Protein AF-A0A1V4YXV3-F1 (afdb_monomer_lite)

Sequence (91 aa):
MASLIGEKYGKRKYNITGDTKSLEGSLSMFLVLIVTLGIVLGYYHAIPSNYWVIVAVAMVATVFEGITPKGLDNLSACFSAVIIYLLLVGL

Radius of gyration: 13.55 Å; chains: 1; bounding box: 32×22×34 Å

pLDDT: mean 94.67, std 4.55, range [64.75, 98.38]

Foldseek 3Di:
DFCVCCVVPADAWDDQPNDITGPRSLVVQLVVQLVVVCVVCVVVVNCAPDSVLSNVLSNQLSVQLVNDDPPCSNVSSVVRSVVSSCVVSPD

Structure (mmCIF, N/CA/C/O backbone):
data_AF-A0A1V4YXV3-F1
#
_entry.id   AF-A0A1V4YXV3-F1
#
loop_
_atom_site.group_PDB
_atom_site.id
_atom_site.type_symbol
_atom_site.label_atom_id
_atom_site.label_alt_id
_atom_site.label_comp_id
_atom_site.label_asym_id
_atom_site.label_entity_id
_atom_site.label_seq_id
_atom_site.pdbx_PDB_ins_code
_atom_site.Cartn_x
_atom_site.Cartn_y
_atom_site.Cartn_z
_atom_site.occupancy
_atom_site.B_iso_or_equiv
_atom_site.auth_seq_id
_atom_site.auth_comp_id
_atom_site.auth_asym_id
_atom_site.auth_atom_id
_atom_site.pdbx_PDB_model_num
ATOM 1 N N . MET A 1 1 ? 3.444 2.865 8.339 1.00 82.62 1 MET A N 1
ATOM 2 C CA . MET A 1 1 ? 2.678 4.136 8.328 1.00 82.62 1 MET A CA 1
ATOM 3 C C . MET A 1 1 ? 1.220 3.944 8.718 1.00 82.62 1 MET A C 1
ATOM 5 O O . MET A 1 1 ? 0.724 4.769 9.475 1.00 82.62 1 MET A O 1
ATOM 9 N N . ALA A 1 2 ? 0.570 2.856 8.282 1.00 89.25 2 ALA A N 1
ATOM 10 C CA . ALA A 1 2 ? -0.843 2.593 8.560 1.00 89.25 2 ALA A CA 1
ATOM 11 C C . ALA A 1 2 ? -1.235 2.718 10.042 1.00 89.25 2 ALA A C 1
ATOM 13 O O . ALA A 1 2 ? -2.098 3.530 10.351 1.00 89.25 2 ALA A O 1
ATOM 14 N N . SER A 1 3 ? -0.570 2.008 10.964 1.00 89.94 3 SER A N 1
ATOM 15 C CA . SER A 1 3 ? -0.881 2.109 12.405 1.00 89.94 3 SER A CA 1
ATOM 16 C C . SER A 1 3 ? -0.590 3.504 12.980 1.00 89.94 3 SER A C 1
ATOM 18 O O . SER A 1 3 ? -1.443 4.053 13.664 1.00 89.94 3 SER A O 1
ATOM 20 N N . LEU A 1 4 ? 0.526 4.153 12.616 1.00 91.94 4 LEU A N 1
ATOM 21 C CA . LEU A 1 4 ? 0.862 5.501 13.111 1.00 91.94 4 LEU A CA 1
ATOM 22 C C . LEU A 1 4 ? -0.208 6.546 12.763 1.00 91.94 4 LEU A C 1
ATOM 24 O O . LEU A 1 4 ? -0.628 7.332 13.612 1.00 91.94 4 LEU A O 1
ATOM 28 N N . ILE A 1 5 ? -0.647 6.568 11.502 1.00 95.12 5 ILE A N 1
ATOM 29 C CA . ILE A 1 5 ? -1.694 7.492 11.058 1.00 95.12 5 ILE A CA 1
ATOM 30 C C . ILE A 1 5 ? -3.063 7.016 11.536 1.00 95.12 5 ILE A C 1
ATOM 32 O O . ILE A 1 5 ? -3.890 7.832 11.935 1.00 95.12 5 ILE A O 1
ATOM 36 N N . GLY A 1 6 ? -3.307 5.711 11.533 1.00 93.56 6 GLY A N 1
ATOM 37 C CA . GLY A 1 6 ? -4.593 5.142 11.894 1.00 93.56 6 GLY A CA 1
ATOM 38 C C . GLY A 1 6 ? -4.932 5.269 13.375 1.00 93.56 6 GLY A C 1
ATOM 39 O O . GLY A 1 6 ? -6.080 5.557 13.702 1.00 93.56 6 GLY A O 1
ATOM 40 N N . GLU A 1 7 ? -3.950 5.152 14.264 1.00 92.19 7 GLU A N 1
ATOM 41 C CA . GLU A 1 7 ? -4.128 5.374 15.701 1.00 92.19 7 GLU A CA 1
ATOM 42 C C . GLU A 1 7 ? -4.323 6.859 16.018 1.00 92.19 7 GLU A C 1
ATOM 44 O O . GLU A 1 7 ? -5.170 7.207 16.839 1.00 92.19 7 GLU A O 1
ATOM 49 N N . LYS A 1 8 ? -3.583 7.744 15.337 1.00 94.00 8 LYS A N 1
ATOM 50 C CA . LYS A 1 8 ? -3.600 9.185 15.622 1.00 94.00 8 LYS A CA 1
ATOM 51 C C . LYS A 1 8 ? -4.752 9.942 14.954 1.00 94.00 8 LYS A C 1
ATOM 53 O O . LYS A 1 8 ? -5.279 10.888 15.533 1.00 94.00 8 LYS A O 1
ATOM 58 N N . TYR A 1 9 ? -5.124 9.560 13.735 1.00 94.06 9 TYR A N 1
ATOM 59 C CA . TYR A 1 9 ? -6.067 10.296 12.884 1.00 94.06 9 TYR A CA 1
ATOM 60 C C . TYR A 1 9 ? -7.204 9.430 12.324 1.00 94.06 9 TYR A C 1
ATOM 62 O O . TYR A 1 9 ? -8.086 9.961 11.647 1.00 94.06 9 TYR A O 1
ATOM 70 N N . GLY A 1 10 ? -7.204 8.118 12.579 1.00 93.81 10 GLY A N 1
ATOM 71 C CA . GLY A 1 10 ? -8.199 7.199 12.034 1.00 93.81 10 GLY A CA 1
ATOM 72 C C . GLY A 1 10 ? -9.594 7.440 12.600 1.00 93.81 10 GLY A C 1
ATOM 73 O O . GLY A 1 10 ? -9.830 7.261 13.796 1.00 93.81 10 GLY A O 1
ATOM 74 N N . LYS A 1 11 ? -10.536 7.793 11.722 1.00 95.69 11 LYS A N 1
ATOM 75 C CA . LYS A 1 11 ? -11.954 7.982 12.063 1.00 95.69 11 LYS A CA 1
ATOM 76 C C . LYS A 1 11 ? -12.786 6.818 11.550 1.00 95.69 11 LYS A C 1
ATOM 78 O O . LYS A 1 11 ? -13.651 6.315 12.264 1.00 95.69 11 LYS A O 1
ATOM 83 N N . ARG A 1 12 ? -12.514 6.365 10.325 1.00 96.00 12 ARG A N 1
ATOM 84 C CA . ARG A 1 12 ? -13.231 5.261 9.682 1.00 96.00 12 ARG A CA 1
ATOM 85 C C . ARG A 1 12 ? -12.523 3.949 9.976 1.00 96.00 12 ARG A C 1
ATOM 87 O O . ARG A 1 12 ? -11.671 3.502 9.210 1.00 96.00 12 ARG A O 1
ATOM 94 N N . LYS A 1 13 ? -12.862 3.361 11.120 1.00 95.50 13 LYS A N 1
ATOM 95 C CA . LYS A 1 13 ? -1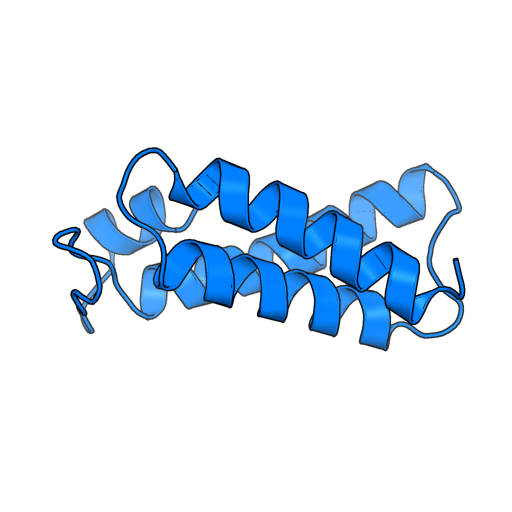2.280 2.099 11.576 1.00 95.50 13 LYS A CA 1
ATOM 96 C C . LYS A 1 13 ? -12.972 0.896 10.940 1.00 95.50 13 LYS A C 1
ATOM 98 O O . LYS A 1 13 ? -14.173 0.930 10.687 1.00 95.50 13 LYS A O 1
ATOM 103 N N . TYR A 1 14 ? -12.209 -0.161 10.716 1.00 94.94 14 TYR A N 1
ATOM 104 C CA . TYR A 1 14 ? -12.697 -1.455 10.259 1.00 94.94 14 TYR A CA 1
ATOM 105 C C . TYR A 1 14 ? -11.921 -2.573 10.959 1.00 94.94 14 TYR A C 1
ATOM 107 O O . TYR A 1 14 ? -10.809 -2.364 11.444 1.00 94.94 14 TYR A O 1
ATOM 115 N N . ASN A 1 15 ? -12.523 -3.755 11.043 1.00 93.38 15 ASN A N 1
ATOM 116 C CA . ASN A 1 15 ? -11.920 -4.921 11.676 1.00 93.38 15 ASN A CA 1
ATOM 117 C C . ASN A 1 15 ? -12.317 -6.167 10.877 1.00 93.38 15 ASN A C 1
ATOM 119 O O . ASN A 1 15 ? -13.482 -6.557 10.885 1.00 93.38 15 ASN A O 1
ATOM 123 N N . ILE A 1 16 ? -11.360 -6.728 10.137 1.00 91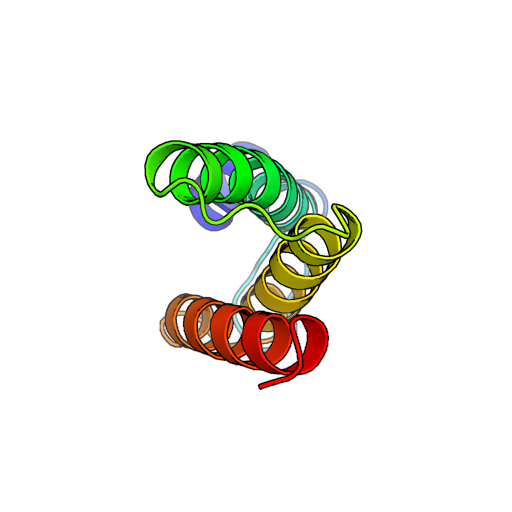.25 16 ILE A N 1
ATOM 124 C CA . ILE A 1 16 ? -11.572 -7.898 9.267 1.00 91.25 16 ILE A CA 1
ATOM 125 C C . ILE A 1 16 ? -11.006 -9.167 9.921 1.00 91.25 16 ILE A C 1
ATOM 127 O O . ILE A 1 16 ? -11.581 -10.242 9.786 1.00 91.25 16 ILE A O 1
ATOM 131 N N . THR A 1 17 ? -9.901 -9.047 10.662 1.00 88.25 17 THR A N 1
ATOM 132 C CA . THR A 1 17 ? -9.123 -10.182 11.195 1.00 88.25 17 THR A CA 1
ATOM 133 C C . THR A 1 17 ? -8.880 -10.100 12.703 1.00 88.25 17 THR A C 1
ATOM 135 O O . THR A 1 17 ? -7.875 -10.600 13.205 1.00 88.25 17 THR A O 1
ATOM 138 N N . GLY A 1 18 ? -9.752 -9.412 13.439 1.00 84.44 18 GLY A N 1
ATOM 139 C CA . GLY A 1 18 ? -9.626 -9.188 14.882 1.00 84.44 18 GLY A CA 1
ATOM 140 C C . GLY A 1 18 ? -8.797 -7.956 15.258 1.00 84.44 18 GLY A C 1
ATOM 141 O O . GLY A 1 18 ? -8.940 -7.461 16.374 1.00 84.44 18 GLY A O 1
ATOM 142 N N . ASP A 1 19 ? -8.008 -7.402 14.333 1.00 89.00 19 ASP A N 1
ATOM 143 C CA . ASP A 1 19 ? -7.262 -6.155 14.531 1.00 89.00 19 ASP A CA 1
ATOM 144 C C . ASP A 1 19 ? -8.034 -4.941 13.997 1.00 89.00 19 ASP A C 1
ATOM 146 O O . ASP A 1 19 ? -8.626 -4.985 12.915 1.00 89.00 19 ASP A O 1
ATOM 150 N N . THR A 1 20 ? -8.042 -3.849 14.765 1.00 92.12 20 THR A N 1
ATOM 151 C CA . THR A 1 20 ? -8.781 -2.636 14.391 1.00 92.12 20 THR A CA 1
ATOM 152 C C . THR A 1 20 ? -7.888 -1.711 13.582 1.00 92.12 20 THR A C 1
ATOM 154 O O . THR A 1 20 ? -6.997 -1.059 14.125 1.00 92.12 20 THR A O 1
ATOM 157 N N . LYS A 1 21 ? -8.183 -1.601 12.289 1.00 94.19 21 LYS A N 1
ATOM 158 C CA . LYS A 1 21 ? -7.488 -0.732 11.336 1.00 94.19 21 LYS A CA 1
ATOM 159 C C . LYS A 1 21 ? -8.357 0.464 10.967 1.00 94.19 21 LYS A C 1
ATOM 161 O O . LYS A 1 21 ? -9.517 0.549 11.369 1.00 94.19 21 LYS A O 1
ATOM 166 N N . SER A 1 22 ? -7.805 1.420 10.226 1.00 97.12 22 SER A N 1
ATOM 167 C CA . SER A 1 22 ? -8.568 2.565 9.724 1.00 97.12 22 SER A CA 1
ATOM 168 C C . SER A 1 22 ? -8.302 2.827 8.252 1.00 97.12 22 SER A C 1
ATOM 170 O O . SER A 1 22 ? -7.196 2.603 7.753 1.00 97.12 22 SER A O 1
ATOM 172 N N . LEU A 1 23 ? -9.322 3.323 7.550 1.00 96.50 23 LEU A N 1
ATOM 173 C CA . LEU A 1 23 ? -9.199 3.678 6.138 1.00 96.50 23 LEU A CA 1
ATOM 174 C C . LEU A 1 23 ? -8.181 4.804 5.934 1.00 96.50 23 LEU A C 1
ATOM 176 O O . LEU A 1 23 ? -7.465 4.804 4.939 1.00 96.50 23 LEU A O 1
ATOM 180 N N . GLU A 1 24 ? -8.077 5.740 6.879 1.00 97.81 24 GLU A N 1
ATOM 181 C CA . GLU A 1 24 ? -7.077 6.808 6.833 1.00 97.81 24 GLU A CA 1
ATOM 182 C C . GLU A 1 24 ? -5.651 6.256 6.972 1.00 97.81 24 GLU A C 1
ATOM 184 O O . GLU A 1 24 ? -4.743 6.703 6.270 1.00 97.81 24 GLU A O 1
ATOM 189 N N . GLY A 1 25 ? -5.462 5.248 7.830 1.00 96.94 25 GLY A N 1
ATOM 190 C CA . GLY A 1 25 ? -4.205 4.516 7.953 1.00 96.94 25 GLY A CA 1
ATOM 191 C C . GLY A 1 25 ? -3.828 3.828 6.640 1.00 96.94 25 GLY A C 1
ATOM 192 O O . GLY A 1 25 ? -2.737 4.070 6.119 1.00 96.94 25 GLY A O 1
ATOM 193 N N . SER A 1 26 ? -4.743 3.056 6.053 1.00 97.12 26 SER A N 1
ATOM 194 C CA . SER A 1 26 ? -4.503 2.371 4.775 1.00 97.12 26 SER A CA 1
ATOM 195 C C . SER A 1 26 ? -4.235 3.353 3.627 1.00 97.12 26 SER A C 1
ATOM 197 O O . SER A 1 26 ? -3.276 3.173 2.880 1.00 97.12 26 SER A O 1
ATOM 199 N N . LEU A 1 27 ? -4.990 4.454 3.526 1.00 97.75 27 LEU A N 1
ATOM 200 C CA . LEU A 1 27 ? -4.736 5.495 2.523 1.00 97.75 27 LEU A CA 1
ATOM 201 C C . LEU A 1 27 ? -3.344 6.120 2.693 1.00 97.75 27 LEU A C 1
ATOM 203 O O . LEU A 1 27 ? -2.644 6.350 1.708 1.00 97.75 27 LEU A O 1
ATOM 207 N N . SER A 1 28 ? -2.916 6.364 3.934 1.00 97.50 28 SER A N 1
ATOM 208 C CA . SER A 1 28 ? -1.576 6.891 4.198 1.00 97.50 28 SER A CA 1
ATOM 209 C C . SER A 1 28 ? -0.475 5.924 3.760 1.00 97.50 28 SER A C 1
ATOM 211 O O . SER A 1 28 ? 0.510 6.352 3.162 1.00 97.50 28 SER A O 1
ATOM 213 N N . MET A 1 29 ? -0.648 4.621 4.007 1.00 96.62 29 MET A N 1
ATOM 214 C CA . MET A 1 29 ? 0.294 3.599 3.564 1.00 96.62 29 MET A CA 1
ATOM 215 C C . MET A 1 29 ? 0.369 3.540 2.043 1.00 96.62 29 MET A C 1
ATOM 217 O O . MET A 1 29 ? 1.472 3.571 1.507 1.00 96.62 29 MET A O 1
ATOM 221 N N . PHE A 1 30 ? -0.777 3.536 1.363 1.00 98.31 30 PHE A N 1
ATOM 222 C CA . PHE A 1 30 ? -0.844 3.538 -0.095 1.00 98.31 30 PHE A CA 1
ATOM 223 C C . PHE A 1 30 ? -0.057 4.705 -0.708 1.00 98.31 30 PHE A C 1
ATOM 225 O O . PHE A 1 30 ? 0.810 4.494 -1.555 1.00 98.31 30 PHE A O 1
ATOM 232 N N . LEU A 1 31 ? -0.296 5.931 -0.232 1.00 98.19 31 LEU A N 1
ATOM 233 C CA . LEU A 1 31 ? 0.389 7.124 -0.739 1.00 98.19 31 LEU A CA 1
ATOM 234 C C . LEU A 1 31 ? 1.893 7.102 -0.443 1.00 98.19 31 LEU A C 1
ATOM 236 O O . LEU A 1 31 ? 2.702 7.418 -1.316 1.00 98.19 31 LEU A O 1
ATOM 240 N N . VAL A 1 32 ? 2.283 6.700 0.769 1.00 97.75 32 VAL A N 1
ATOM 241 C CA . VAL A 1 32 ? 3.701 6.590 1.136 1.00 97.75 32 VAL A CA 1
ATOM 242 C C . VAL A 1 32 ? 4.398 5.517 0.303 1.00 97.75 32 VAL A C 1
ATOM 244 O O . VAL A 1 32 ? 5.533 5.733 -0.1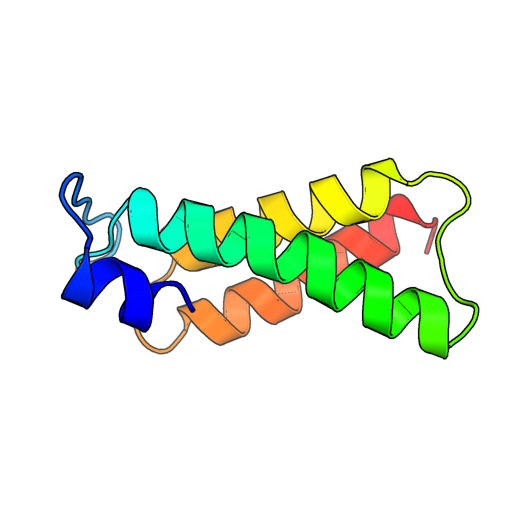19 1.00 97.75 32 VAL A O 1
ATOM 247 N N . LEU A 1 33 ? 3.740 4.392 0.015 1.00 97.75 33 LEU A N 1
ATOM 248 C CA . LEU A 1 33 ? 4.291 3.348 -0.847 1.00 97.75 33 LEU A CA 1
ATOM 249 C C . LEU A 1 33 ? 4.527 3.850 -2.270 1.00 97.75 33 LEU A C 1
ATOM 251 O O . LEU A 1 33 ? 5.606 3.610 -2.796 1.00 97.75 33 LEU A O 1
ATOM 255 N N . ILE A 1 34 ? 3.597 4.601 -2.869 1.00 97.88 34 ILE A N 1
ATOM 256 C CA . ILE A 1 34 ? 3.808 5.190 -4.205 1.00 97.88 34 ILE A CA 1
ATOM 257 C C . ILE A 1 34 ? 5.078 6.050 -4.224 1.00 97.88 34 ILE A C 1
ATOM 259 O O . ILE A 1 34 ? 5.928 5.889 -5.100 1.00 97.88 34 ILE A O 1
ATOM 263 N N . VAL A 1 35 ? 5.224 6.944 -3.242 1.00 98.00 35 VAL A N 1
ATOM 264 C CA . VAL A 1 35 ? 6.369 7.863 -3.170 1.00 98.00 35 VAL A CA 1
ATOM 265 C C . VAL A 1 35 ? 7.670 7.103 -2.918 1.00 98.00 35 VAL A C 1
ATOM 267 O O . VAL A 1 35 ? 8.652 7.304 -3.626 1.00 98.00 35 VAL A O 1
ATOM 270 N N . THR A 1 36 ? 7.686 6.211 -1.928 1.00 97.00 36 THR A N 1
ATOM 271 C CA . THR A 1 36 ? 8.896 5.467 -1.550 1.00 97.00 36 THR A CA 1
ATOM 272 C C . THR A 1 36 ? 9.335 4.485 -2.631 1.00 97.00 36 THR A C 1
ATOM 274 O O . THR A 1 36 ? 10.525 4.439 -2.930 1.00 97.00 36 THR A O 1
ATOM 277 N N . LEU A 1 37 ? 8.410 3.772 -3.283 1.00 96.69 37 LEU A N 1
ATOM 278 C CA . LEU A 1 37 ? 8.725 2.926 -4.438 1.00 96.69 37 LEU A CA 1
ATOM 279 C C . LEU A 1 37 ? 9.278 3.754 -5.598 1.00 96.69 37 LEU A C 1
ATOM 281 O O . LEU A 1 37 ? 10.282 3.362 -6.184 1.00 96.69 37 LEU A O 1
ATOM 285 N N . GLY A 1 38 ? 8.681 4.912 -5.898 1.00 96.44 38 GLY A N 1
ATOM 286 C CA . GLY A 1 38 ? 9.197 5.818 -6.925 1.00 96.44 38 GLY A CA 1
ATOM 287 C C . GLY A 1 38 ? 10.632 6.272 -6.642 1.00 96.44 38 GLY A C 1
ATOM 288 O O . GLY A 1 38 ? 11.480 6.214 -7.530 1.00 96.44 38 GLY A O 1
ATOM 289 N N . ILE A 1 39 ? 10.926 6.651 -5.394 1.00 97.88 39 ILE A N 1
ATOM 290 C CA . ILE A 1 39 ? 12.276 7.046 -4.964 1.00 97.88 39 ILE A CA 1
ATOM 291 C C . ILE A 1 39 ? 13.255 5.873 -5.079 1.00 97.88 39 ILE A C 1
ATOM 293 O O . ILE A 1 39 ? 14.323 6.028 -5.665 1.00 97.88 39 ILE A O 1
ATOM 297 N N . VAL A 1 40 ? 12.904 4.704 -4.536 1.00 96.81 40 VAL A N 1
ATOM 298 C CA . VAL A 1 40 ? 13.789 3.529 -4.513 1.00 96.81 40 VAL A CA 1
ATOM 299 C C . VAL A 1 40 ? 14.071 3.032 -5.929 1.00 96.81 40 VAL A C 1
ATOM 301 O O . VAL A 1 40 ? 15.230 2.847 -6.291 1.00 96.81 40 VAL A O 1
ATOM 304 N N . LEU A 1 41 ? 13.041 2.862 -6.759 1.00 95.75 41 LEU A N 1
ATOM 305 C CA . LEU A 1 41 ? 13.214 2.417 -8.143 1.00 95.75 41 LEU A CA 1
ATOM 306 C C . LEU A 1 41 ? 13.964 3.459 -8.979 1.00 95.75 41 LEU A C 1
ATOM 308 O O . LEU A 1 41 ? 14.785 3.085 -9.813 1.00 95.75 41 LEU A O 1
ATOM 312 N N . GLY A 1 42 ? 13.743 4.752 -8.728 1.00 97.00 42 GLY A N 1
ATOM 313 C CA . GLY A 1 42 ? 14.514 5.830 -9.347 1.00 97.00 42 GLY A CA 1
ATOM 314 C C . GLY A 1 42 ? 15.994 5.779 -8.986 1.00 97.00 42 GLY A C 1
ATOM 315 O O . GLY A 1 42 ? 16.839 5.846 -9.874 1.00 97.00 42 GLY A O 1
ATOM 316 N N . TYR A 1 43 ? 16.312 5.582 -7.706 1.00 97.62 43 TYR A N 1
ATOM 317 C CA . TYR A 1 43 ? 17.690 5.461 -7.226 1.00 97.62 43 TYR A CA 1
ATOM 318 C C . TYR A 1 43 ? 18.447 4.310 -7.908 1.00 97.62 43 TYR A C 1
ATOM 320 O O . TYR A 1 43 ? 19.591 4.477 -8.331 1.00 97.62 43 TYR A O 1
ATOM 328 N N . TYR A 1 44 ? 17.790 3.162 -8.085 1.00 96.88 44 TYR A N 1
ATOM 329 C CA . TYR A 1 44 ? 18.372 1.996 -8.756 1.00 96.88 44 TYR A CA 1
ATOM 330 C C . TYR A 1 44 ? 18.239 2.012 -10.286 1.00 96.88 44 TYR A C 1
ATOM 332 O O . TYR A 1 44 ? 18.594 1.024 -10.923 1.00 96.88 44 TYR A O 1
ATOM 340 N N . HIS A 1 45 ? 17.744 3.099 -10.892 1.00 95.19 45 HIS A N 1
ATOM 341 C CA . HIS A 1 45 ? 17.469 3.179 -12.335 1.00 95.19 45 HIS A CA 1
ATOM 342 C C . HIS A 1 45 ? 16.596 2.012 -12.847 1.00 95.19 45 HIS A C 1
ATOM 344 O O . HIS A 1 45 ? 16.744 1.547 -13.974 1.00 95.19 45 HIS A O 1
ATOM 350 N N . ALA A 1 46 ? 15.675 1.544 -12.001 1.00 93.69 46 ALA A N 1
ATOM 351 C CA . ALA A 1 46 ? 14.823 0.374 -12.206 1.00 93.69 46 ALA A CA 1
ATOM 352 C C . ALA A 1 46 ? 13.334 0.748 -12.314 1.00 93.69 46 ALA A C 1
ATOM 354 O O . ALA A 1 46 ? 12.458 -0.070 -12.038 1.00 93.69 46 ALA A O 1
ATOM 355 N N . ILE A 1 47 ? 13.025 1.999 -12.670 1.00 93.56 47 ILE A N 1
ATOM 356 C CA . ILE A 1 47 ? 11.640 2.435 -12.868 1.00 93.56 47 ILE A CA 1
ATOM 357 C C . ILE A 1 47 ? 11.036 1.654 -14.052 1.00 93.56 47 ILE A C 1
ATOM 359 O O . ILE A 1 47 ?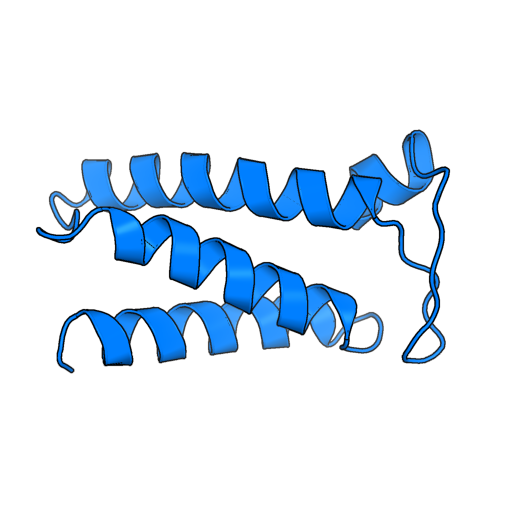 11.595 1.706 -15.149 1.00 93.56 47 ILE A O 1
ATOM 363 N N . PRO A 1 48 ? 9.895 0.960 -13.869 1.00 92.88 48 PRO A N 1
ATOM 364 C CA . PRO A 1 48 ? 9.213 0.268 -14.955 1.00 92.88 48 PRO A CA 1
ATOM 365 C C . PRO A 1 48 ? 8.797 1.235 -16.064 1.00 92.88 48 PRO A C 1
ATOM 367 O O . PRO A 1 48 ? 8.367 2.355 -15.788 1.00 92.88 48 PRO A O 1
ATOM 370 N N . SER A 1 49 ? 8.830 0.776 -17.317 1.00 92.50 49 SER A N 1
ATOM 371 C CA . SER A 1 49 ? 8.334 1.556 -18.463 1.00 92.50 49 SER A CA 1
ATOM 372 C C . SER A 1 49 ? 6.861 1.950 -18.306 1.00 92.50 49 SER A C 1
ATOM 374 O O . SER A 1 49 ? 6.442 3.013 -18.759 1.00 92.50 49 SER A O 1
ATOM 376 N N . ASN A 1 50 ? 6.080 1.107 -17.626 1.00 94.56 50 ASN A N 1
ATOM 377 C CA . ASN A 1 50 ? 4.707 1.390 -17.251 1.00 94.56 50 ASN A CA 1
ATOM 378 C C . ASN A 1 50 ? 4.615 1.863 -15.790 1.00 94.56 50 ASN A C 1
ATOM 380 O O . ASN A 1 50 ? 4.636 1.060 -14.858 1.00 94.56 50 ASN A O 1
ATOM 384 N N . TYR A 1 51 ? 4.424 3.168 -15.584 1.00 93.00 51 TYR A N 1
ATOM 385 C CA . TYR A 1 51 ? 4.290 3.764 -14.249 1.00 93.00 51 TYR A CA 1
ATOM 386 C C . TYR A 1 51 ? 3.100 3.226 -13.433 1.00 93.00 51 TYR A C 1
ATOM 388 O O . TYR A 1 51 ? 3.130 3.286 -12.201 1.00 93.00 51 TYR A O 1
ATOM 396 N N . TRP A 1 52 ? 2.080 2.646 -14.081 1.00 95.94 52 TRP A N 1
ATOM 397 C CA . TRP A 1 52 ? 0.950 2.017 -13.386 1.00 95.94 52 TRP A CA 1
ATOM 398 C C . TRP A 1 52 ? 1.366 0.840 -12.501 1.00 95.94 52 TRP A C 1
ATOM 400 O O . TRP A 1 52 ? 0.666 0.540 -11.535 1.00 95.94 52 TRP A O 1
ATOM 410 N N . VAL A 1 53 ? 2.521 0.221 -12.769 1.00 96.69 53 VAL A N 1
ATOM 411 C CA . VAL A 1 53 ? 3.070 -0.862 -11.941 1.00 96.69 53 VAL A CA 1
ATOM 412 C C . VAL A 1 53 ? 3.255 -0.403 -10.495 1.00 96.69 53 VAL A C 1
ATOM 414 O O . VAL A 1 53 ? 2.847 -1.105 -9.578 1.00 96.69 53 VAL A O 1
ATOM 417 N N . ILE A 1 54 ? 3.785 0.803 -10.272 1.00 97.50 54 ILE A N 1
ATOM 418 C CA . ILE A 1 54 ? 4.025 1.334 -8.919 1.00 97.50 54 ILE A CA 1
ATOM 419 C C . ILE A 1 54 ? 2.705 1.488 -8.154 1.00 97.50 54 ILE A C 1
ATOM 421 O O . ILE A 1 54 ? 2.607 1.116 -6.984 1.00 97.50 54 ILE A O 1
ATOM 425 N N . VAL A 1 55 ? 1.676 2.005 -8.829 1.00 97.94 55 VAL A N 1
ATOM 426 C CA . VAL A 1 55 ? 0.342 2.199 -8.246 1.00 97.94 55 VAL A CA 1
ATOM 427 C C . VAL A 1 55 ? -0.302 0.853 -7.911 1.00 97.94 55 VAL A C 1
ATOM 429 O O . VAL A 1 55 ? -0.839 0.691 -6.816 1.00 97.94 55 VAL A O 1
ATOM 432 N N . ALA A 1 56 ? -0.213 -0.124 -8.815 1.00 97.88 56 ALA A N 1
ATOM 433 C CA . ALA A 1 56 ? -0.748 -1.464 -8.601 1.00 97.88 56 ALA A CA 1
ATOM 434 C C . ALA A 1 56 ? -0.052 -2.178 -7.431 1.00 97.88 56 ALA A C 1
ATOM 436 O O . ALA A 1 56 ? -0.727 -2.731 -6.563 1.00 97.88 56 ALA A O 1
ATOM 437 N N . VAL A 1 57 ? 1.280 -2.096 -7.358 1.00 98.12 57 VAL A N 1
ATOM 438 C CA . VAL A 1 57 ? 2.078 -2.655 -6.256 1.00 98.12 57 VAL A CA 1
ATOM 439 C C . VAL A 1 57 ? 1.669 -2.041 -4.923 1.00 98.12 57 VAL A C 1
ATOM 441 O O . VAL A 1 57 ? 1.356 -2.769 -3.981 1.00 98.12 57 VAL A O 1
ATOM 444 N N . ALA A 1 58 ? 1.610 -0.710 -4.849 1.00 98.31 58 ALA A N 1
ATOM 445 C CA . ALA A 1 58 ? 1.198 -0.014 -3.637 1.00 98.31 58 ALA A CA 1
ATOM 446 C C . ALA A 1 58 ? -0.234 -0.392 -3.222 1.00 98.31 58 ALA A C 1
ATOM 448 O O . ALA A 1 58 ? -0.496 -0.596 -2.034 1.00 98.31 58 ALA A O 1
ATOM 449 N N . MET A 1 59 ? -1.158 -0.509 -4.182 1.00 98.38 59 MET A N 1
ATOM 450 C CA . MET A 1 59 ? -2.554 -0.858 -3.914 1.00 98.38 59 MET A CA 1
ATOM 451 C C . MET A 1 59 ? -2.673 -2.276 -3.354 1.00 98.38 59 MET A C 1
ATOM 453 O O . MET A 1 59 ? -3.269 -2.458 -2.294 1.00 98.38 59 MET A O 1
ATOM 457 N N . VAL A 1 60 ? -2.072 -3.264 -4.019 1.00 98.31 60 VAL A N 1
ATOM 458 C CA . VAL A 1 60 ? -2.127 -4.669 -3.592 1.00 98.31 60 VAL A CA 1
ATOM 459 C C . VAL A 1 60 ? -1.477 -4.848 -2.220 1.00 98.31 60 VAL A C 1
ATOM 461 O O . VAL A 1 60 ? -2.091 -5.444 -1.339 1.00 98.31 60 VAL A O 1
ATOM 464 N N . ALA A 1 61 ? -0.301 -4.258 -1.996 1.00 98.19 61 ALA A N 1
ATOM 465 C CA . ALA A 1 61 ? 0.370 -4.302 -0.698 1.00 98.19 61 ALA A CA 1
ATOM 466 C C . ALA A 1 61 ? -0.495 -3.714 0.429 1.00 98.19 61 ALA A C 1
ATOM 468 O O . ALA A 1 61 ? -0.579 -4.288 1.513 1.00 98.19 61 ALA A O 1
ATOM 469 N N . THR A 1 62 ? -1.177 -2.594 0.164 1.00 97.88 62 THR A N 1
ATOM 470 C CA . THR A 1 62 ? -2.085 -1.953 1.130 1.00 97.88 62 THR A CA 1
ATOM 471 C C . THR A 1 62 ? -3.321 -2.809 1.411 1.00 97.88 62 THR A C 1
ATOM 473 O O . THR A 1 62 ? -3.773 -2.887 2.552 1.00 97.88 62 THR A O 1
ATOM 476 N N . VAL A 1 63 ? -3.875 -3.476 0.394 1.00 97.38 63 VAL A N 1
ATOM 477 C CA . VAL A 1 63 ? -5.012 -4.391 0.580 1.00 97.38 63 VAL A CA 1
ATOM 478 C C . VAL A 1 63 ? -4.604 -5.573 1.455 1.00 97.38 63 VAL A C 1
ATOM 480 O O . VAL A 1 63 ? -5.295 -5.857 2.428 1.00 97.38 63 VAL A O 1
ATOM 483 N N . PHE A 1 64 ? -3.473 -6.220 1.154 1.00 97.31 64 PHE A N 1
ATOM 484 C CA . PHE A 1 64 ? -2.961 -7.343 1.945 1.00 97.31 64 PHE A CA 1
ATOM 485 C C . PHE A 1 64 ? -2.636 -6.937 3.381 1.00 97.31 64 PHE A C 1
ATOM 487 O O . PHE A 1 64 ? -3.002 -7.660 4.304 1.00 97.31 64 PHE A O 1
ATOM 494 N N . GLU A 1 65 ? -2.044 -5.758 3.583 1.00 96.44 65 GLU A N 1
ATOM 495 C CA . GLU A 1 65 ? -1.886 -5.178 4.916 1.00 96.44 65 GLU A CA 1
ATOM 496 C C . GLU A 1 65 ? -3.239 -5.087 5.633 1.00 96.44 65 GLU A C 1
ATOM 498 O O . GLU A 1 65 ? -3.375 -5.598 6.742 1.00 96.44 65 GLU A O 1
ATOM 503 N N . GLY A 1 66 ? -4.257 -4.501 4.998 1.00 94.56 66 GLY A N 1
ATOM 504 C CA . GLY A 1 66 ? -5.574 -4.277 5.599 1.00 94.56 66 GLY A CA 1
ATOM 505 C C . GLY A 1 66 ? -6.363 -5.545 5.952 1.00 94.56 66 GLY A C 1
ATOM 506 O O . GLY A 1 66 ? -7.127 -5.534 6.917 1.00 94.56 66 GLY A O 1
ATOM 507 N N . ILE A 1 67 ? -6.184 -6.640 5.206 1.00 95.19 67 ILE A N 1
ATOM 508 C CA . ILE A 1 67 ? -6.939 -7.895 5.395 1.00 95.19 67 ILE A CA 1
ATOM 509 C C . ILE A 1 67 ? -6.185 -8.966 6.190 1.00 95.19 67 ILE A C 1
ATOM 511 O O . ILE A 1 67 ? -6.668 -10.090 6.290 1.00 95.19 67 ILE A O 1
ATOM 515 N N . THR A 1 68 ? -5.009 -8.649 6.728 1.00 94.50 68 THR A N 1
ATOM 516 C CA . THR A 1 68 ? -4.161 -9.609 7.445 1.00 94.50 68 THR A CA 1
ATOM 517 C C . THR A 1 68 ? -4.088 -9.246 8.934 1.00 94.50 68 THR A C 1
ATOM 519 O O . THR A 1 68 ? -4.038 -8.060 9.275 1.00 94.50 68 THR A O 1
ATOM 522 N N . PRO A 1 69 ? -4.075 -10.234 9.853 1.00 92.50 69 PRO A N 1
ATOM 523 C CA . PRO A 1 69 ? -3.978 -9.974 11.285 1.00 92.50 69 PRO A CA 1
ATOM 524 C C . PRO A 1 69 ? -2.679 -9.267 11.677 1.00 92.50 69 PRO A C 1
ATOM 526 O O . PRO A 1 69 ? -1.626 -9.431 11.050 1.00 92.50 69 PRO A O 1
ATOM 529 N N . LYS A 1 70 ? -2.766 -8.519 12.780 1.00 88.62 70 LYS A N 1
ATOM 530 C CA . LYS A 1 70 ? -1.648 -7.792 13.381 1.00 88.62 70 LYS A CA 1
ATOM 531 C C . LYS A 1 70 ? -0.426 -8.693 13.542 1.00 88.62 70 LYS A C 1
ATOM 533 O O . LYS A 1 70 ? -0.518 -9.771 14.128 1.00 88.62 70 LYS A O 1
ATOM 538 N N . GLY A 1 71 ? 0.719 -8.237 13.045 1.00 87.25 71 GLY A N 1
ATOM 539 C CA . GLY A 1 71 ? 1.990 -8.960 13.122 1.00 87.25 71 GLY A CA 1
ATOM 540 C C . GLY A 1 71 ? 2.315 -9.778 11.871 1.00 87.25 71 GLY A C 1
ATOM 541 O O . GLY A 1 71 ? 3.492 -9.927 11.555 1.00 87.25 71 GLY A O 1
ATOM 542 N N . LEU A 1 72 ? 1.309 -10.244 11.120 1.00 93.38 72 LEU A N 1
ATOM 543 C CA . LEU A 1 72 ? 1.498 -10.841 9.788 1.00 93.38 72 LEU A CA 1
ATOM 544 C C . LEU A 1 72 ? 1.285 -9.828 8.657 1.00 93.38 72 LEU A C 1
ATOM 546 O O . LEU A 1 72 ? 1.773 -10.022 7.545 1.00 93.38 72 LEU A O 1
ATOM 550 N N . ASP A 1 73 ? 0.577 -8.743 8.937 1.00 93.12 73 ASP A N 1
ATOM 551 C CA . ASP A 1 73 ? 0.191 -7.703 7.992 1.00 93.12 73 ASP A CA 1
ATOM 552 C C . ASP A 1 73 ? 1.360 -7.086 7.224 1.00 93.12 73 ASP A C 1
ATOM 554 O O . ASP A 1 73 ? 1.337 -7.076 5.992 1.00 93.12 73 ASP A O 1
ATOM 558 N N . ASN A 1 74 ? 2.431 -6.684 7.906 1.00 93.06 74 ASN A N 1
ATOM 559 C CA . ASN A 1 74 ? 3.621 -6.161 7.226 1.00 93.06 74 ASN A CA 1
ATOM 560 C C . ASN A 1 74 ? 4.291 -7.211 6.325 1.00 93.06 74 ASN A C 1
ATOM 562 O O . ASN A 1 74 ? 4.760 -6.884 5.236 1.00 93.06 74 ASN A O 1
ATOM 566 N N . LEU A 1 75 ? 4.319 -8.475 6.756 1.00 95.56 75 LEU A N 1
ATOM 567 C CA . LEU A 1 75 ? 4.925 -9.557 5.983 1.00 95.56 75 LEU A CA 1
ATOM 568 C C . LEU A 1 75 ? 4.101 -9.851 4.720 1.00 95.56 75 LEU A C 1
ATOM 570 O O . LEU A 1 75 ? 4.653 -9.953 3.625 1.00 95.56 75 LEU A O 1
ATOM 574 N N . SER A 1 76 ? 2.774 -9.910 4.861 1.00 96.44 76 SER A N 1
ATOM 575 C CA . SER A 1 76 ? 1.843 -10.085 3.743 1.00 96.44 76 SER A CA 1
ATOM 576 C C . SER A 1 76 ? 1.925 -8.937 2.731 1.00 96.44 76 SER A C 1
ATOM 578 O O . SER A 1 76 ? 1.907 -9.181 1.525 1.00 96.44 76 SER A O 1
ATOM 580 N N . ALA A 1 77 ? 2.099 -7.697 3.200 1.00 96.81 77 ALA A N 1
ATOM 581 C CA . ALA A 1 77 ? 2.278 -6.525 2.353 1.00 96.81 77 ALA A CA 1
ATOM 582 C C . ALA A 1 77 ? 3.581 -6.607 1.545 1.00 96.81 77 ALA A C 1
ATOM 584 O O . ALA A 1 77 ? 3.570 -6.373 0.340 1.00 96.81 77 ALA A O 1
ATOM 585 N N . CYS A 1 78 ? 4.692 -7.001 2.179 1.00 95.62 78 CYS A N 1
ATOM 586 C CA . CYS A 1 78 ? 5.977 -7.179 1.499 1.00 95.62 78 CYS A CA 1
ATOM 587 C C . CYS A 1 78 ? 5.914 -8.268 0.420 1.00 95.62 78 CYS A C 1
ATOM 589 O O . CYS A 1 78 ? 6.312 -8.027 -0.719 1.00 95.62 78 CYS A O 1
ATOM 591 N N . PHE A 1 79 ? 5.397 -9.455 0.752 1.00 97.62 79 PHE A N 1
ATOM 592 C CA . PHE A 1 79 ? 5.309 -10.548 -0.220 1.00 97.62 79 PHE A CA 1
ATOM 593 C C . PHE A 1 79 ? 4.374 -10.210 -1.377 1.00 97.62 79 PHE A C 1
ATOM 595 O O . PHE A 1 79 ? 4.741 -10.407 -2.533 1.00 97.62 79 PHE A O 1
ATOM 602 N N 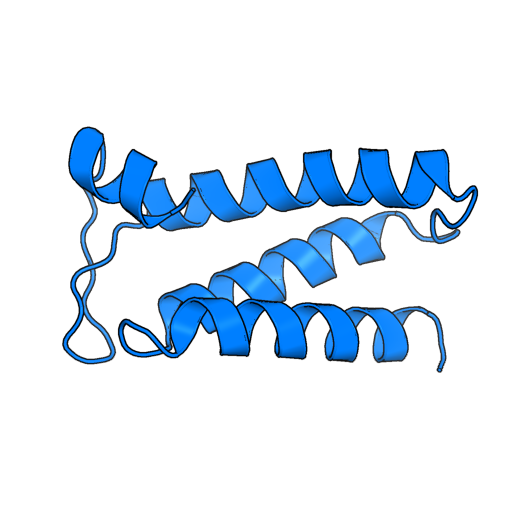. SER A 1 80 ? 3.195 -9.661 -1.085 1.00 97.88 80 SER A N 1
ATOM 603 C CA . SER A 1 80 ? 2.242 -9.278 -2.128 1.00 97.88 80 SER A CA 1
ATOM 604 C C . SER A 1 80 ? 2.790 -8.178 -3.042 1.00 97.88 80 SER A C 1
ATOM 606 O O . SER A 1 80 ? 2.593 -8.265 -4.253 1.00 97.88 80 SER A O 1
ATOM 608 N N . ALA A 1 81 ? 3.552 -7.213 -2.507 1.00 97.38 81 ALA A N 1
ATOM 609 C CA . ALA A 1 81 ? 4.233 -6.186 -3.294 1.00 97.38 81 ALA A CA 1
ATOM 610 C C . ALA A 1 81 ? 5.252 -6.778 -4.281 1.00 97.38 81 ALA A C 1
ATOM 612 O O . ALA A 1 81 ? 5.276 -6.397 -5.450 1.00 97.38 81 ALA A O 1
ATOM 613 N N . VAL A 1 82 ? 6.084 -7.721 -3.827 1.00 96.06 82 VAL A N 1
ATOM 614 C CA . VAL A 1 82 ? 7.084 -8.370 -4.689 1.00 96.06 82 VAL A CA 1
ATOM 615 C C . VAL A 1 82 ? 6.402 -9.226 -5.752 1.00 96.06 82 VAL A C 1
ATOM 617 O O . VAL A 1 82 ? 6.728 -9.101 -6.928 1.00 96.06 82 VAL A O 1
ATOM 620 N N . ILE A 1 83 ? 5.427 -10.050 -5.360 1.00 97.75 83 ILE A N 1
ATOM 621 C CA . ILE A 1 83 ? 4.705 -10.935 -6.283 1.00 97.75 83 ILE A CA 1
ATOM 622 C C . ILE A 1 83 ? 4.052 -10.123 -7.403 1.00 97.75 83 ILE A C 1
ATOM 624 O O . ILE A 1 83 ? 4.259 -10.424 -8.575 1.00 97.75 83 ILE A O 1
ATOM 628 N N . ILE A 1 84 ? 3.300 -9.070 -7.065 1.00 97.62 84 ILE A N 1
ATOM 629 C CA . ILE A 1 84 ? 2.611 -8.276 -8.086 1.00 97.62 84 ILE A CA 1
ATOM 630 C C . ILE A 1 84 ? 3.590 -7.472 -8.948 1.00 97.62 84 ILE A C 1
ATOM 632 O O . ILE A 1 84 ? 3.348 -7.306 -10.139 1.00 97.62 84 ILE A O 1
ATOM 636 N N . TYR A 1 85 ? 4.714 -7.013 -8.390 1.00 96.06 85 TYR A N 1
ATOM 637 C CA . TYR A 1 85 ? 5.751 -6.344 -9.172 1.00 96.06 85 TYR A CA 1
ATOM 638 C C . TYR A 1 85 ? 6.334 -7.275 -10.241 1.00 96.06 85 TYR A C 1
ATOM 640 O O . TYR A 1 85 ? 6.389 -6.897 -11.410 1.00 96.06 85 TYR A O 1
ATOM 648 N N . LEU A 1 86 ? 6.720 -8.497 -9.856 1.00 94.81 86 LEU A N 1
ATOM 649 C CA . LEU A 1 86 ? 7.282 -9.489 -10.777 1.00 94.81 86 LEU A CA 1
ATOM 650 C C . LEU A 1 86 ? 6.288 -9.845 -11.889 1.00 94.81 86 LEU A C 1
ATOM 652 O O . LEU A 1 86 ? 6.620 -9.702 -13.066 1.00 94.81 86 LEU A O 1
ATOM 656 N N . LEU A 1 87 ? 5.040 -10.156 -11.514 1.00 95.75 87 LEU A N 1
ATOM 657 C CA . LEU A 1 87 ? 3.974 -10.482 -12.466 1.00 95.75 87 LEU A CA 1
ATOM 658 C C . LEU A 1 87 ? 3.721 -9.364 -13.488 1.00 95.75 87 LEU A C 1
ATOM 660 O O . LEU A 1 87 ? 3.427 -9.642 -14.648 1.00 95.75 87 LEU A O 1
ATOM 664 N N . LEU A 1 88 ? 3.812 -8.095 -13.075 1.00 95.38 88 LEU A N 1
ATOM 665 C CA . LEU A 1 88 ? 3.536 -6.955 -13.953 1.00 95.38 88 LEU A CA 1
ATOM 666 C C . LEU A 1 88 ? 4.728 -6.533 -14.821 1.00 95.38 88 LEU A C 1
ATOM 668 O O . LEU A 1 88 ? 4.519 -5.954 -15.886 1.00 95.38 88 LEU A O 1
ATOM 672 N N . VAL A 1 89 ? 5.962 -6.792 -14.382 1.00 91.94 89 VAL A N 1
ATOM 673 C CA . VAL A 1 89 ? 7.185 -6.493 -15.153 1.00 91.94 89 VAL A CA 1
ATOM 674 C C . VAL A 1 89 ? 7.545 -7.635 -16.117 1.00 91.94 89 VAL A C 1
ATOM 676 O O . VAL A 1 89 ? 8.399 -7.465 -16.983 1.00 91.94 89 VAL A O 1
ATOM 679 N N . GLY A 1 90 ? 6.824 -8.757 -16.049 1.00 85.00 90 GLY A N 1
ATOM 680 C CA . GLY A 1 90 ? 6.961 -9.872 -16.986 1.00 85.00 90 GLY A CA 1
ATOM 681 C C . GLY A 1 90 ? 8.015 -10.889 -16.562 1.00 85.00 90 GLY A C 1
ATOM 682 O O . GLY A 1 90 ? 8.656 -11.487 -17.426 1.00 85.00 90 GLY A O 1
ATOM 683 N N . LEU A 1 91 ? 8.196 -11.051 -15.247 1.00 64.75 91 LEU A N 1
ATOM 684 C CA . LEU A 1 91 ? 8.933 -12.160 -14.649 1.00 64.75 91 LEU A CA 1
ATOM 685 C C . LEU A 1 91 ? 7.971 -13.267 -14.205 1.00 64.75 91 LEU A C 1
ATOM 687 O O . LEU A 1 91 ? 6.910 -12.929 -13.629 1.00 64.75 91 LEU A O 1
#

Secondary structure (DSSP, 8-state):
-HHHH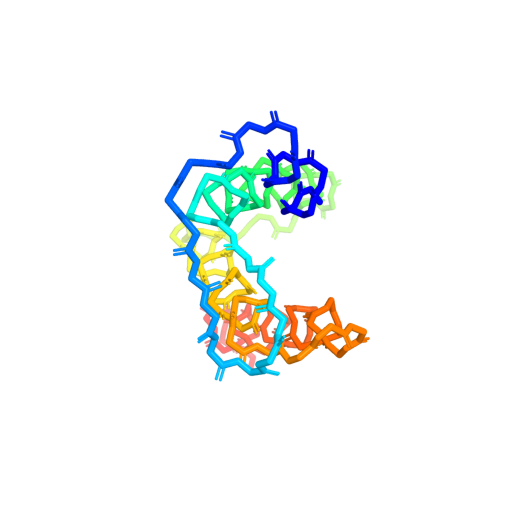HHHH--SEEESSSSEEEHHHHHHHHHHHHHHHHHHHHHTT---SSTHHHHHHHHHHHHHHHTS-TTTHHHHHHHHHHHHHHHHHT-